Protein AF-A0A4Y2ID93-F1 (afdb_monomer_lite)

Sequence (115 aa):
MKIYRSLVRSNLDYGAPVYGSASNYTFKMLDSVHHQGLRLATEAFRTTPILSLHIISGEPSLELRRHRLSLSYFYKIKSDESDPQHYKVITLFLGLYFQSDYLSTQHLASELGKS

Radius of gyration: 19.56 Å; chains: 1; bounding box: 62×23×46 Å

Secondary structure (DSSP, 8-state):
-HHIIIIIIHHHHHHTTTGGG--HHHHHHHHHHHHHHHHHHTT--TT--HHHHHHHHT---HHHHHHHHHHHHHHHHHH-TTSTTHHHHHHHHHHHHHHHHHHHHHHHHHHHT--

Structure (mmCIF, N/CA/C/O backbone):
data_AF-A0A4Y2ID93-F1
#
_entry.id   AF-A0A4Y2ID93-F1
#
loop_
_atom_site.group_PDB
_atom_site.id
_atom_site.type_symbol
_atom_site.label_atom_id
_atom_site.label_alt_id
_atom_site.label_comp_id
_atom_site.label_asym_id
_atom_site.label_entity_id
_atom_site.label_seq_id
_atom_site.pdbx_PDB_ins_code
_atom_site.Cartn_x
_atom_site.Cartn_y
_atom_site.Cartn_z
_atom_site.occupancy
_atom_site.B_iso_or_equiv
_atom_site.auth_seq_id
_atom_site.auth_comp_id
_atom_site.auth_asym_id
_atom_site.auth_atom_id
_atom_site.pdbx_PDB_model_num
ATOM 1 N N . MET A 1 1 ? -16.029 -4.208 3.929 1.00 89.62 1 MET A N 1
ATOM 2 C CA . MET A 1 1 ? -14.784 -4.148 3.111 1.00 89.62 1 MET A CA 1
ATOM 3 C C . MET A 1 1 ? -14.930 -3.723 1.647 1.00 89.62 1 MET A C 1
ATOM 5 O O . MET A 1 1 ? -13.981 -3.134 1.142 1.00 89.62 1 MET A O 1
ATOM 9 N N . LYS A 1 2 ? -16.042 -3.985 0.936 1.00 92.06 2 LYS A N 1
ATOM 10 C CA . LYS A 1 2 ? -16.169 -3.612 -0.495 1.00 92.06 2 LYS A CA 1
ATOM 11 C C . LYS A 1 2 ? -15.906 -2.119 -0.753 1.00 92.06 2 LYS A C 1
ATOM 13 O O . LYS A 1 2 ? -15.092 -1.804 -1.608 1.00 92.06 2 LYS A O 1
ATOM 18 N N . ILE A 1 3 ? -16.492 -1.246 0.071 1.00 93.56 3 ILE A N 1
ATOM 19 C CA . ILE A 1 3 ? -16.354 0.220 -0.014 1.00 93.56 3 ILE A CA 1
ATOM 20 C C . ILE A 1 3 ? -14.892 0.670 0.148 1.00 93.56 3 ILE A C 1
ATOM 22 O O . ILE A 1 3 ? -14.382 1.444 -0.658 1.00 93.56 3 ILE A O 1
ATOM 26 N N . TYR A 1 4 ? -14.180 0.139 1.150 1.00 95.81 4 TYR A N 1
ATOM 27 C CA . TYR A 1 4 ? -12.753 0.420 1.337 1.00 95.81 4 TYR A CA 1
ATOM 28 C C . TYR A 1 4 ? -11.926 -0.010 0.117 1.00 95.81 4 TYR A C 1
ATOM 30 O O . TYR A 1 4 ? -11.095 0.759 -0.368 1.00 95.81 4 TYR A O 1
ATOM 38 N N . ARG A 1 5 ? -12.169 -1.221 -0.406 1.00 95.69 5 ARG A N 1
ATOM 39 C CA . ARG A 1 5 ? -11.421 -1.744 -1.557 1.00 95.69 5 ARG A CA 1
ATOM 40 C C . ARG A 1 5 ? -11.687 -0.933 -2.832 1.00 95.69 5 ARG A C 1
ATOM 42 O O . ARG A 1 5 ? -10.756 -0.718 -3.599 1.00 95.69 5 ARG A O 1
ATOM 49 N N . SER A 1 6 ? -12.922 -0.477 -3.047 1.00 95.38 6 SER A N 1
ATOM 50 C CA . SER A 1 6 ? -13.318 0.253 -4.257 1.00 95.38 6 SER A CA 1
ATOM 51 C C . SER A 1 6 ? -12.937 1.730 -4.253 1.00 95.38 6 SER A C 1
ATOM 53 O O . SER A 1 6 ? -12.702 2.274 -5.327 1.00 95.38 6 SER A O 1
ATOM 55 N N . LEU A 1 7 ? -12.888 2.381 -3.085 1.00 94.62 7 LEU A N 1
ATOM 56 C CA . LEU A 1 7 ? -12.631 3.823 -2.982 1.00 94.62 7 LEU A CA 1
ATOM 57 C C . LEU A 1 7 ? -11.227 4.144 -2.476 1.00 94.62 7 LEU A C 1
ATOM 59 O O . LEU A 1 7 ? -10.540 4.967 -3.061 1.00 94.62 7 LEU A O 1
ATOM 63 N N . VAL A 1 8 ? -10.786 3.522 -1.385 1.00 95.62 8 VAL A N 1
ATOM 64 C CA . VAL A 1 8 ? -9.503 3.879 -0.759 1.00 95.62 8 VAL A CA 1
ATOM 65 C C . VAL A 1 8 ? -8.378 3.058 -1.373 1.00 95.62 8 VAL A C 1
ATOM 67 O O . VAL A 1 8 ? -7.405 3.601 -1.888 1.00 95.62 8 VAL A O 1
ATOM 70 N N . ARG A 1 9 ? -8.525 1.730 -1.364 1.00 94.81 9 ARG A N 1
ATOM 71 C CA . ARG A 1 9 ? -7.473 0.812 -1.816 1.00 94.81 9 ARG A CA 1
ATOM 72 C C . ARG A 1 9 ? -7.176 0.949 -3.305 1.00 94.81 9 ARG A C 1
ATOM 74 O O . ARG A 1 9 ? -6.015 0.905 -3.674 1.00 94.81 9 ARG A O 1
ATOM 81 N N . SER A 1 10 ? -8.197 1.127 -4.140 1.00 95.38 10 SER A N 1
ATOM 82 C CA . SER A 1 10 ? -8.041 1.323 -5.587 1.00 95.38 10 SER A CA 1
ATOM 83 C C . SER A 1 10 ? -7.165 2.536 -5.919 1.00 95.38 10 SER A C 1
ATOM 85 O O . SER A 1 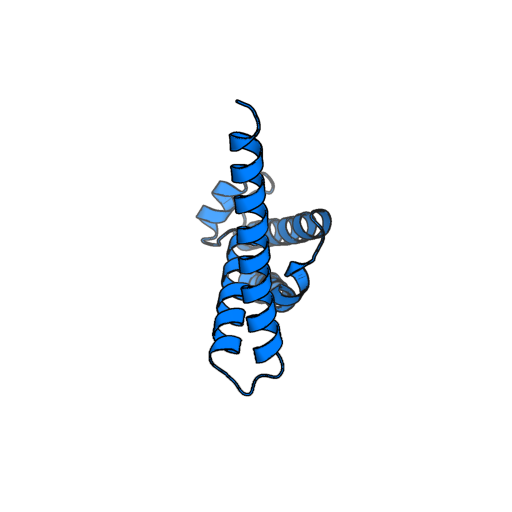10 ? -6.251 2.421 -6.730 1.00 95.38 10 SER A O 1
ATOM 87 N N . ASN A 1 11 ? -7.384 3.667 -5.244 1.00 94.62 11 ASN A N 1
ATOM 88 C CA . ASN A 1 11 ? -6.581 4.878 -5.411 1.00 94.62 11 ASN A CA 1
ATOM 89 C C . ASN A 1 11 ? -5.139 4.685 -4.921 1.00 94.62 11 ASN A C 1
ATOM 91 O O . ASN A 1 11 ? -4.194 5.078 -5.604 1.00 94.62 11 ASN A O 1
ATOM 95 N N . LEU A 1 12 ? -4.958 4.036 -3.764 1.00 94.38 12 LEU A N 1
ATOM 96 C CA . LEU A 1 12 ? -3.625 3.736 -3.228 1.00 94.38 12 LEU A CA 1
ATOM 97 C C . LEU A 1 12 ? -2.842 2.768 -4.127 1.00 94.38 12 LEU A C 1
ATOM 99 O O . LEU A 1 12 ? -1.644 2.956 -4.334 1.00 94.38 12 LEU A O 1
ATOM 103 N N . ASP A 1 13 ? -3.515 1.752 -4.669 1.00 93.62 13 ASP A N 1
ATOM 104 C CA . ASP A 1 13 ? -2.922 0.766 -5.572 1.00 93.62 13 ASP A CA 1
ATOM 105 C C . ASP A 1 13 ? -2.542 1.406 -6.919 1.00 93.62 13 ASP A C 1
ATOM 107 O O . ASP A 1 13 ? -1.481 1.099 -7.458 1.00 93.62 13 ASP A O 1
ATOM 111 N N . TYR A 1 14 ? -3.363 2.326 -7.442 1.00 92.56 14 TYR A N 1
ATOM 112 C CA . TYR A 1 14 ? -3.071 3.063 -8.677 1.00 92.56 14 TYR A CA 1
ATOM 113 C C . TYR A 1 14 ? -1.793 3.905 -8.558 1.00 92.56 14 TYR A C 1
ATOM 115 O O . TYR A 1 14 ? -0.954 3.896 -9.456 1.00 92.56 14 TYR A O 1
ATOM 123 N N . GLY A 1 15 ? -1.613 4.596 -7.428 1.00 89.38 15 GLY A N 1
ATOM 124 C CA . GLY A 1 15 ? -0.420 5.407 -7.171 1.00 89.38 15 GLY A CA 1
ATOM 125 C C . GLY A 1 15 ? 0.831 4.608 -6.783 1.00 89.38 15 GLY A C 1
ATOM 126 O O . GLY A 1 15 ? 1.922 5.178 -6.740 1.00 89.38 15 GLY A O 1
ATOM 127 N N . ALA A 1 16 ? 0.713 3.300 -6.518 1.00 88.38 16 ALA A N 1
ATOM 128 C CA . ALA A 1 16 ? 1.803 2.476 -5.989 1.00 88.38 16 ALA A CA 1
ATOM 129 C C . ALA A 1 16 ? 3.125 2.544 -6.787 1.00 88.38 16 ALA A C 1
ATOM 131 O O . ALA A 1 16 ? 4.168 2.648 -6.137 1.00 88.38 16 ALA A O 1
ATOM 132 N N . PRO A 1 17 ? 3.136 2.555 -8.140 1.00 82.56 17 PRO A N 1
ATOM 133 C CA . PRO A 1 17 ? 4.376 2.670 -8.915 1.00 82.56 17 PRO A CA 1
ATOM 134 C C . PRO A 1 17 ? 5.123 3.993 -8.693 1.00 82.56 17 PRO A C 1
ATOM 136 O O . PRO A 1 17 ? 6.347 4.031 -8.770 1.00 82.56 17 PRO A O 1
ATOM 139 N N . VAL A 1 18 ? 4.399 5.076 -8.397 1.00 85.62 18 VAL A N 1
ATOM 140 C CA . VAL A 1 18 ? 4.969 6.420 -8.200 1.00 85.62 18 VAL A CA 1
ATOM 141 C C . VAL A 1 18 ? 5.502 6.587 -6.779 1.00 85.62 18 VAL A C 1
ATOM 143 O O . VAL A 1 18 ? 6.497 7.271 -6.556 1.00 85.62 18 VAL A O 1
ATOM 146 N N . TYR A 1 19 ? 4.877 5.930 -5.801 1.00 84.62 19 TYR A N 1
ATOM 147 C CA . TYR A 1 19 ? 5.266 6.062 -4.398 1.00 84.62 19 TYR A CA 1
ATOM 148 C C . TYR A 1 19 ? 6.606 5.406 -4.054 1.00 84.62 19 TYR A C 1
ATOM 150 O O . TYR A 1 19 ? 7.100 5.634 -2.956 1.00 84.62 19 TYR A O 1
ATOM 158 N N . GLY A 1 20 ? 7.215 4.627 -4.954 1.00 78.19 20 GLY A N 1
ATOM 159 C CA . GLY A 1 20 ? 8.481 3.929 -4.694 1.00 78.19 20 GLY A CA 1
ATOM 160 C C . GLY A 1 20 ? 9.641 4.841 -4.271 1.00 78.19 20 GLY A C 1
ATOM 161 O O . GLY A 1 20 ? 10.509 4.403 -3.525 1.00 78.19 20 GLY A O 1
ATOM 162 N N . SER A 1 21 ? 9.631 6.109 -4.691 1.00 81.38 21 SER A N 1
ATOM 163 C CA . SER A 1 21 ? 10.634 7.126 -4.338 1.00 81.38 21 SER A CA 1
ATOM 164 C C . SER A 1 21 ? 10.114 8.196 -3.367 1.00 81.38 21 SER A C 1
ATOM 166 O O . SER A 1 21 ? 10.783 9.204 -3.135 1.00 81.38 21 SER A O 1
ATOM 168 N N . ALA A 1 22 ? 8.912 8.017 -2.814 1.00 88.31 22 ALA A N 1
ATOM 169 C CA . ALA A 1 22 ? 8.306 8.992 -1.918 1.00 88.31 22 ALA A CA 1
ATOM 170 C C . ALA A 1 22 ? 9.039 9.072 -0.568 1.00 88.31 22 ALA A C 1
ATOM 172 O O . ALA A 1 22 ? 9.678 8.126 -0.110 1.00 88.31 22 ALA A O 1
ATOM 173 N N . SER A 1 23 ? 8.914 10.219 0.101 1.00 91.94 23 SER A N 1
ATOM 174 C CA . SER A 1 23 ? 9.506 10.421 1.424 1.00 91.94 23 SER A CA 1
ATOM 175 C C . SER A 1 23 ? 8.795 9.608 2.515 1.00 91.94 23 SER A C 1
ATOM 177 O O . SER A 1 23 ? 7.595 9.332 2.436 1.00 91.94 23 SER A O 1
ATOM 179 N N . ASN A 1 24 ? 9.505 9.336 3.613 1.00 90.19 24 ASN A N 1
ATOM 180 C CA . ASN A 1 24 ? 8.934 8.711 4.814 1.00 90.19 24 ASN A CA 1
ATOM 181 C C . ASN A 1 24 ? 7.722 9.470 5.378 1.00 90.19 24 ASN A C 1
ATOM 183 O O . ASN A 1 24 ? 6.809 8.861 5.934 1.00 90.19 24 ASN A O 1
ATOM 187 N N . TYR A 1 25 ? 7.691 10.799 5.237 1.00 93.88 25 TYR A N 1
ATOM 188 C CA . TYR A 1 25 ? 6.546 11.611 5.649 1.00 93.88 25 TYR A CA 1
ATOM 189 C C . TYR A 1 25 ? 5.307 11.304 4.797 1.00 93.88 25 TYR A C 1
ATOM 191 O O . TYR A 1 25 ? 4.22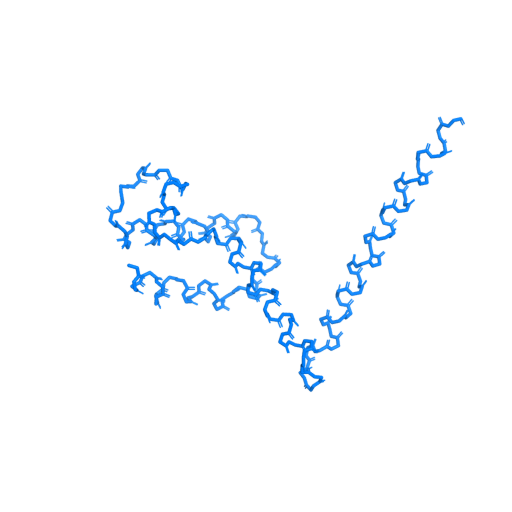6 11.061 5.336 1.00 93.88 25 TYR A O 1
ATOM 199 N N . THR A 1 26 ? 5.482 11.222 3.476 1.00 92.38 26 THR A N 1
ATOM 200 C CA . THR A 1 26 ? 4.414 10.852 2.542 1.00 92.38 26 THR A CA 1
ATOM 201 C C . THR A 1 26 ? 3.868 9.456 2.845 1.00 92.38 26 THR A C 1
ATOM 203 O O . THR A 1 26 ? 2.654 9.269 2.852 1.00 92.38 26 THR A O 1
ATOM 206 N N . PHE A 1 27 ? 4.729 8.484 3.172 1.00 91.06 27 PHE A N 1
ATOM 207 C CA . PHE A 1 27 ? 4.268 7.148 3.565 1.00 91.06 27 PHE A CA 1
ATOM 208 C C . PHE A 1 27 ? 3.397 7.174 4.823 1.00 91.06 27 PHE A C 1
ATOM 210 O O . PHE A 1 27 ? 2.318 6.587 4.812 1.00 91.06 27 PHE A O 1
ATOM 217 N N . LYS A 1 28 ? 3.781 7.936 5.856 1.00 94.06 28 LYS A N 1
ATOM 218 C CA . LYS A 1 28 ? 2.963 8.095 7.073 1.00 94.06 28 LYS A CA 1
ATOM 219 C C . LYS A 1 28 ? 1.586 8.697 6.785 1.00 94.06 28 LYS A C 1
ATOM 221 O O . LYS A 1 28 ? 0.605 8.300 7.411 1.00 94.06 28 LYS A O 1
ATOM 226 N N . MET A 1 29 ? 1.499 9.638 5.842 1.00 95.38 29 MET A N 1
ATOM 227 C CA . MET A 1 29 ? 0.214 10.193 5.403 1.00 95.38 29 MET A CA 1
ATOM 228 C C . MET A 1 29 ? -0.646 9.161 4.664 1.00 95.38 29 MET A C 1
ATOM 230 O O . MET A 1 29 ? -1.849 9.091 4.887 1.00 95.38 29 MET A O 1
ATOM 234 N N . LEU A 1 30 ? -0.052 8.343 3.794 1.00 94.81 30 LEU A N 1
ATOM 235 C CA . LEU A 1 30 ? -0.792 7.282 3.102 1.00 94.81 30 LEU A CA 1
ATOM 236 C C . LEU A 1 30 ? -1.282 6.211 4.086 1.00 94.81 30 LEU A C 1
ATOM 238 O O . LEU A 1 30 ? -2.420 5.750 3.987 1.00 94.81 30 LEU A O 1
ATOM 242 N N . ASP A 1 31 ? -0.454 5.860 5.070 1.00 94.75 31 ASP A N 1
ATOM 243 C CA . ASP A 1 31 ? -0.808 4.901 6.113 1.00 94.75 31 ASP A CA 1
ATOM 244 C C . ASP A 1 31 ? -1.937 5.436 7.008 1.00 94.75 31 ASP A C 1
ATOM 246 O O . ASP A 1 31 ? -2.827 4.678 7.393 1.00 94.75 31 ASP A O 1
ATOM 250 N N . SER A 1 32 ? -1.973 6.741 7.305 1.00 95.56 32 SER A N 1
ATOM 251 C CA . SER A 1 32 ? -3.074 7.328 8.081 1.00 95.56 32 SER A CA 1
ATOM 252 C C . SER A 1 32 ? -4.413 7.239 7.338 1.00 95.56 32 SER A C 1
ATOM 254 O O . SER A 1 32 ? -5.402 6.800 7.930 1.00 95.56 32 SER A O 1
ATOM 256 N N . VAL A 1 33 ? -4.433 7.543 6.033 1.00 96.00 33 VAL A N 1
ATOM 257 C CA . VAL A 1 33 ? -5.616 7.388 5.165 1.00 96.00 33 VAL A CA 1
ATOM 258 C C . VAL A 1 33 ? -6.049 5.923 5.095 1.00 96.00 33 VAL A C 1
ATOM 260 O O . VAL A 1 33 ? -7.236 5.617 5.227 1.00 96.00 33 VAL A O 1
ATOM 263 N N . HIS A 1 34 ? -5.094 5.005 4.941 1.00 96.00 34 HIS A N 1
ATOM 264 C CA . HIS A 1 34 ? -5.350 3.569 4.921 1.00 96.00 34 HIS A CA 1
ATOM 265 C C . HIS A 1 34 ? -6.011 3.089 6.222 1.00 96.00 34 HIS A C 1
ATOM 267 O O . HIS A 1 34 ? -7.103 2.518 6.181 1.00 96.00 34 HIS A O 1
ATOM 273 N N . HIS A 1 35 ? -5.409 3.374 7.381 1.00 96.31 35 HIS A N 1
ATOM 274 C CA . HIS A 1 35 ? -5.950 2.962 8.678 1.00 96.31 35 HIS A CA 1
ATOM 275 C C . HIS A 1 35 ? -7.308 3.609 8.973 1.00 96.31 35 HIS A C 1
ATOM 277 O O . HIS A 1 35 ? -8.196 2.951 9.513 1.00 96.31 35 HIS A O 1
ATOM 283 N N . GLN A 1 36 ? -7.504 4.877 8.608 1.00 95.94 36 GLN A N 1
ATOM 284 C CA . GLN A 1 36 ? -8.792 5.547 8.779 1.00 95.94 36 GLN A CA 1
ATOM 285 C C . GLN A 1 36 ? -9.874 4.905 7.905 1.00 95.94 36 GLN A C 1
ATOM 287 O O . GLN A 1 36 ? -10.967 4.620 8.395 1.00 95.94 36 GLN A O 1
ATOM 292 N N . GLY A 1 37 ? -9.561 4.618 6.640 1.00 95.44 37 GLY A N 1
ATOM 293 C CA . GLY A 1 37 ? -10.468 3.931 5.724 1.00 95.44 37 GLY A CA 1
ATOM 294 C C . GLY A 1 37 ? -10.855 2.537 6.218 1.00 95.44 37 GLY A C 1
ATOM 295 O O . GLY A 1 37 ? -12.026 2.165 6.133 1.00 95.44 37 GLY A O 1
ATOM 296 N N . LEU A 1 38 ? -9.903 1.787 6.785 1.00 96.00 38 LEU A N 1
ATOM 297 C CA . LEU A 1 38 ? -10.182 0.493 7.408 1.00 96.00 38 LEU A CA 1
ATOM 298 C C . LEU A 1 38 ? -11.137 0.641 8.593 1.00 96.00 38 LEU A C 1
ATOM 300 O O . LEU A 1 38 ? -12.153 -0.043 8.615 1.00 96.00 38 LEU A O 1
ATOM 304 N N . ARG A 1 39 ? -10.876 1.571 9.522 1.00 95.75 39 ARG A N 1
ATOM 305 C CA . ARG A 1 39 ? -11.749 1.796 10.690 1.00 95.75 39 ARG A CA 1
ATOM 306 C C . ARG A 1 39 ? -13.175 2.143 10.294 1.00 95.75 39 ARG A C 1
ATOM 308 O O . ARG A 1 39 ? -14.103 1.611 10.887 1.00 95.75 39 ARG A O 1
ATOM 315 N N . LEU A 1 40 ? -13.342 3.003 9.289 1.00 95.38 40 LEU A N 1
ATOM 316 C CA . LEU A 1 40 ? -14.663 3.363 8.774 1.00 95.38 40 LEU A CA 1
ATOM 317 C C . LEU A 1 40 ? -15.365 2.158 8.138 1.00 95.38 40 LEU A C 1
ATOM 319 O O . LEU A 1 40 ? -16.552 1.959 8.350 1.00 95.38 40 LEU A O 1
ATOM 323 N N . ALA A 1 41 ? -14.637 1.334 7.383 1.00 94.69 41 ALA A N 1
ATOM 324 C CA . ALA A 1 41 ? -15.218 0.200 6.670 1.00 94.69 41 ALA A CA 1
ATOM 325 C C . ALA A 1 41 ? -15.444 -1.057 7.525 1.00 94.69 41 ALA A C 1
ATOM 327 O O . ALA A 1 41 ? -16.185 -1.940 7.084 1.00 94.69 41 ALA A O 1
ATOM 328 N N . THR A 1 42 ? -14.772 -1.172 8.673 1.00 94.38 42 THR A N 1
ATOM 329 C CA . THR A 1 42 ? -14.970 -2.238 9.669 1.00 94.38 42 THR A CA 1
ATOM 330 C C . THR A 1 42 ? -15.745 -1.766 10.895 1.00 94.38 42 THR A C 1
ATOM 332 O O . THR A 1 42 ? -15.901 -2.548 11.824 1.00 94.38 42 THR A O 1
ATOM 335 N N . GLU A 1 43 ? -16.147 -0.493 10.936 1.00 94.25 43 GLU A N 1
ATOM 336 C CA . GLU A 1 43 ? -16.812 0.141 12.085 1.00 94.25 43 GLU A CA 1
ATOM 337 C C . GLU A 1 43 ? -16.022 -0.012 13.399 1.00 94.25 43 GLU A C 1
ATOM 339 O O . GLU A 1 43 ? -16.572 -0.064 14.497 1.00 94.25 43 GLU A O 1
ATOM 344 N N . ALA A 1 44 ? -14.692 -0.080 13.296 1.00 93.94 44 ALA A N 1
ATOM 345 C CA . ALA A 1 44 ? -13.828 -0.228 14.456 1.00 93.94 44 ALA A CA 1
ATOM 346 C C . ALA A 1 44 ? -13.679 1.108 15.193 1.00 93.94 44 ALA A C 1
ATOM 348 O O . ALA A 1 44 ? -13.645 2.182 14.582 1.00 93.94 44 ALA A O 1
ATOM 349 N N . PHE A 1 45 ? -13.503 1.043 16.515 1.00 94.69 45 PHE A N 1
ATOM 350 C CA . PHE A 1 45 ? -13.228 2.228 17.318 1.00 94.69 45 PHE A CA 1
ATOM 351 C C . PHE A 1 45 ? -12.011 2.994 16.788 1.00 94.69 45 PHE A C 1
ATOM 353 O O . PHE A 1 45 ? -11.037 2.431 16.276 1.00 94.69 45 PHE A O 1
ATOM 360 N N . ARG A 1 46 ? -12.026 4.318 16.970 1.00 91.50 46 ARG A N 1
ATOM 361 C CA . ARG A 1 46 ? -10.908 5.190 16.572 1.00 91.50 46 ARG A CA 1
ATOM 362 C C . ARG A 1 46 ? -9.592 4.801 17.259 1.00 91.50 46 ARG A C 1
ATOM 364 O O . ARG A 1 46 ? -8.529 5.005 16.685 1.00 91.50 46 ARG A O 1
ATOM 371 N N . THR A 1 47 ? -9.678 4.197 18.442 1.00 95.25 47 THR A N 1
ATOM 372 C CA . THR A 1 47 ? -8.553 3.766 19.282 1.00 95.25 47 THR A CA 1
ATOM 373 C C . THR A 1 47 ? -8.138 2.308 19.080 1.00 95.25 47 THR A C 1
ATOM 375 O O . THR A 1 47 ? -7.160 1.883 19.686 1.00 95.25 47 THR A O 1
ATOM 378 N N . THR A 1 48 ? -8.826 1.525 18.233 1.00 95.75 48 THR A N 1
ATOM 379 C CA . THR A 1 48 ? -8.449 0.120 17.979 1.00 95.75 48 THR A CA 1
ATOM 380 C C . THR A 1 48 ? -6.978 0.036 17.538 1.00 95.75 48 THR A C 1
ATOM 382 O O . THR A 1 48 ? -6.586 0.785 16.642 1.00 95.75 48 THR A O 1
ATOM 385 N N . PRO A 1 49 ? -6.138 -0.836 18.111 1.00 95.88 49 PRO A N 1
ATOM 386 C CA . PRO A 1 49 ? -4.742 -0.965 17.691 1.00 95.88 49 PRO A CA 1
ATOM 387 C C . PRO A 1 49 ? -4.607 -1.366 16.212 1.00 95.88 49 PRO A C 1
ATOM 389 O O . PRO A 1 49 ? -5.422 -2.133 15.702 1.00 95.88 49 PRO A O 1
ATOM 392 N N . ILE A 1 50 ? -3.559 -0.892 15.527 1.00 94.56 50 ILE A N 1
ATOM 393 C CA . ILE A 1 50 ? -3.330 -1.153 14.087 1.00 94.56 50 ILE A CA 1
ATOM 394 C C . ILE A 1 50 ? -3.235 -2.657 13.792 1.00 94.56 50 ILE A C 1
ATOM 396 O O . ILE A 1 50 ? -3.843 -3.143 12.843 1.00 94.56 50 ILE A O 1
ATOM 400 N N . LEU A 1 51 ? -2.535 -3.415 14.641 1.00 94.69 51 LEU A N 1
ATOM 401 C CA . LEU A 1 51 ? -2.404 -4.863 14.471 1.00 94.69 51 LEU A CA 1
ATOM 402 C C . LEU A 1 51 ? -3.771 -5.567 14.500 1.00 94.69 51 LEU A C 1
ATOM 404 O O . LEU A 1 51 ? -4.079 -6.373 13.627 1.00 94.69 51 LEU A O 1
ATOM 408 N N . SER A 1 52 ? -4.615 -5.210 15.472 1.00 95.94 52 SER A N 1
ATOM 409 C CA . SER A 1 52 ? -5.976 -5.742 15.578 1.00 95.94 52 SER A CA 1
ATOM 410 C C . SER A 1 52 ? -6.829 -5.334 14.373 1.00 95.94 52 SER A C 1
ATOM 412 O O . SER A 1 52 ? -7.562 -6.157 13.831 1.00 95.94 52 SER A O 1
ATOM 414 N N . LEU A 1 53 ? -6.673 -4.098 13.890 1.00 95.75 53 LEU A N 1
ATOM 415 C CA . LEU A 1 53 ? -7.376 -3.594 12.712 1.00 95.75 53 LEU A CA 1
ATOM 416 C C . LEU A 1 53 ? -7.049 -4.400 11.443 1.00 95.75 53 LEU A C 1
ATOM 418 O O . LEU A 1 53 ? -7.957 -4.712 10.671 1.00 95.75 53 LEU A O 1
ATOM 422 N N . HIS A 1 54 ? -5.786 -4.780 11.230 1.00 95.12 54 HIS A N 1
ATOM 423 C CA . HIS A 1 54 ? -5.394 -5.636 10.103 1.00 95.12 54 HIS A CA 1
ATOM 424 C C . HIS A 1 54 ? -6.012 -7.034 10.189 1.00 95.12 54 HIS A C 1
ATOM 426 O O . HIS A 1 54 ? -6.523 -7.537 9.189 1.00 95.12 54 HIS A O 1
ATOM 432 N N . ILE A 1 55 ? -6.037 -7.627 11.386 1.00 94.75 55 ILE A N 1
ATOM 433 C CA . ILE A 1 55 ? -6.648 -8.944 11.614 1.00 94.75 55 ILE A CA 1
ATOM 434 C C . ILE A 1 55 ? -8.157 -8.893 11.333 1.00 94.75 55 ILE A C 1
ATOM 436 O O . ILE A 1 55 ? -8.666 -9.721 10.584 1.00 94.75 55 ILE A O 1
ATOM 440 N N . ILE A 1 56 ? -8.863 -7.891 11.870 1.00 94.25 56 ILE A N 1
ATOM 441 C CA . ILE A 1 56 ? -10.318 -7.726 11.698 1.00 94.25 56 ILE A CA 1
ATOM 442 C C . ILE A 1 56 ? -10.679 -7.448 10.233 1.00 94.25 56 ILE A C 1
ATOM 444 O O . ILE A 1 56 ? -11.638 -8.005 9.703 1.00 94.25 56 ILE A O 1
ATOM 448 N N . SER A 1 57 ? -9.925 -6.572 9.566 1.00 93.62 57 SER A N 1
ATOM 449 C CA . SER A 1 57 ? -10.198 -6.191 8.175 1.00 93.62 57 SER A CA 1
ATOM 450 C C . SER A 1 57 ? -9.777 -7.249 7.149 1.00 93.62 57 SER A C 1
ATOM 452 O O . SER A 1 57 ? -10.258 -7.220 6.010 1.00 93.62 57 SER A O 1
ATOM 454 N N . GLY A 1 58 ? -8.876 -8.164 7.523 1.00 93.88 58 GLY A N 1
ATOM 455 C CA . GLY A 1 58 ? -8.258 -9.125 6.611 1.00 93.88 58 GLY A CA 1
ATOM 456 C C . GLY A 1 58 ? -7.415 -8.455 5.518 1.00 93.88 58 GLY A C 1
ATOM 457 O O . GLY A 1 58 ? -7.297 -8.987 4.411 1.00 93.88 58 GLY A O 1
ATOM 458 N N . GLU A 1 59 ? -6.890 -7.256 5.781 1.00 93.75 59 GLU A N 1
ATOM 459 C CA . GLU A 1 59 ? -6.038 -6.507 4.854 1.00 93.75 59 GLU A CA 1
ATOM 460 C C . GLU A 1 59 ? -4.599 -6.441 5.376 1.00 93.75 59 GLU A C 1
ATOM 462 O O . GLU A 1 59 ? -4.393 -6.136 6.553 1.00 93.75 59 GLU A O 1
ATOM 467 N N . PRO A 1 60 ? -3.591 -6.682 4.517 1.00 93.12 60 PRO A N 1
ATOM 468 C CA . PRO A 1 60 ? -2.191 -6.514 4.890 1.00 93.12 60 PRO A CA 1
ATOM 469 C C . PRO A 1 60 ? -1.840 -5.033 5.081 1.00 93.12 60 PRO A C 1
ATOM 471 O O . PRO A 1 60 ? -2.592 -4.149 4.661 1.00 93.12 60 PRO A O 1
ATOM 474 N N . SER A 1 61 ? -0.660 -4.766 5.645 1.00 93.06 61 SER A N 1
ATOM 475 C CA . SER A 1 61 ? -0.105 -3.412 5.686 1.00 93.06 61 SER A CA 1
ATOM 476 C C . SER A 1 61 ? 0.058 -2.829 4.278 1.00 93.06 61 SER A C 1
ATOM 478 O O . SER A 1 61 ? 0.281 -3.547 3.292 1.00 93.06 61 SER A O 1
ATOM 480 N N . LEU A 1 62 ? -0.043 -1.502 4.180 1.00 91.94 62 LEU A N 1
ATOM 481 C CA . LEU A 1 62 ? 0.069 -0.803 2.904 1.00 91.94 62 LEU A CA 1
ATOM 482 C C . LEU A 1 62 ? 1.461 -0.980 2.280 1.00 91.94 62 LEU A C 1
ATOM 484 O O . LEU A 1 62 ? 1.579 -1.132 1.067 1.00 91.94 62 LEU A O 1
ATOM 488 N N . GLU A 1 63 ? 2.502 -1.036 3.108 1.00 90.25 63 GLU A N 1
ATOM 489 C CA . GLU A 1 63 ? 3.874 -1.342 2.700 1.00 90.25 63 GLU A CA 1
ATOM 490 C C . GLU A 1 63 ? 3.980 -2.697 1.993 1.00 90.25 63 GLU A C 1
ATOM 492 O O . GLU A 1 63 ? 4.414 -2.762 0.841 1.00 90.25 63 GLU A O 1
ATOM 497 N N . LEU A 1 64 ? 3.503 -3.771 2.631 1.00 90.81 64 LEU A N 1
ATOM 498 C CA . LEU A 1 64 ? 3.550 -5.111 2.048 1.00 90.81 64 LEU A CA 1
ATOM 499 C C . LEU A 1 64 ? 2.774 -5.167 0.729 1.00 90.81 64 LEU A C 1
ATOM 501 O O . LEU A 1 64 ? 3.183 -5.823 -0.233 1.00 90.81 64 LEU A O 1
ATOM 505 N N . ARG A 1 65 ? 1.654 -4.441 0.658 1.00 92.38 65 ARG A N 1
ATOM 506 C CA . ARG A 1 65 ? 0.880 -4.333 -0.574 1.00 92.38 65 ARG A CA 1
ATOM 507 C C . ARG A 1 65 ? 1.645 -3.606 -1.680 1.00 92.38 65 ARG A C 1
ATOM 509 O O . ARG A 1 65 ? 1.632 -4.105 -2.805 1.00 92.38 65 ARG A O 1
ATOM 516 N N . ARG A 1 66 ? 2.339 -2.503 -1.381 1.00 90.00 66 ARG A N 1
ATOM 517 C CA . ARG A 1 66 ? 3.206 -1.810 -2.350 1.00 90.00 66 ARG A CA 1
ATOM 518 C C . ARG A 1 66 ? 4.298 -2.739 -2.865 1.00 90.00 66 ARG A C 1
ATOM 520 O O . ARG A 1 66 ? 4.414 -2.883 -4.074 1.00 90.00 66 ARG A O 1
ATOM 527 N N . HIS A 1 67 ? 5.006 -3.454 -1.988 1.00 88.38 67 HIS A N 1
ATOM 528 C CA . HIS A 1 67 ? 6.020 -4.427 -2.416 1.00 88.38 67 HIS A CA 1
ATOM 529 C C . HIS A 1 67 ? 5.447 -5.492 -3.350 1.00 88.38 67 HIS A C 1
ATOM 531 O O . HIS A 1 67 ? 6.026 -5.774 -4.398 1.00 88.38 67 HIS A O 1
ATOM 537 N N . ARG A 1 68 ? 4.274 -6.043 -3.018 1.00 91.62 68 ARG A N 1
ATOM 538 C CA . ARG A 1 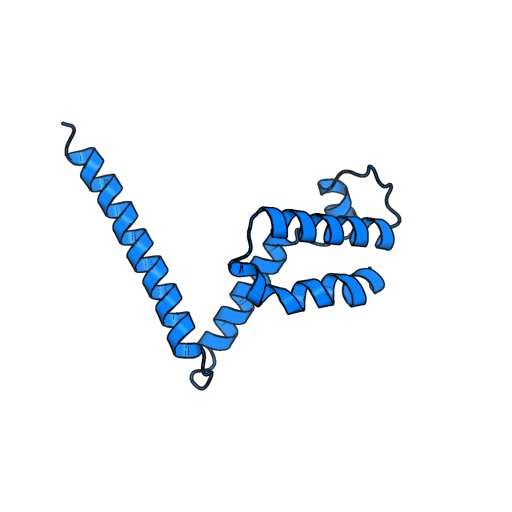68 ? 3.596 -7.021 -3.876 1.00 91.62 68 ARG A CA 1
ATOM 539 C C . ARG A 1 68 ? 3.239 -6.440 -5.248 1.00 91.62 68 ARG A C 1
ATOM 541 O O . ARG A 1 68 ? 3.401 -7.136 -6.252 1.00 91.62 68 ARG A O 1
ATOM 548 N N . LEU A 1 69 ? 2.744 -5.203 -5.303 1.00 90.81 69 LEU A N 1
ATOM 549 C CA . LEU A 1 69 ? 2.406 -4.527 -6.559 1.00 90.81 69 LEU A CA 1
ATOM 550 C C . LEU A 1 69 ? 3.657 -4.233 -7.388 1.00 90.81 69 LEU A C 1
ATOM 552 O O . LEU A 1 69 ? 3.677 -4.575 -8.567 1.00 90.81 69 LEU A O 1
ATOM 556 N N . SER A 1 70 ? 4.710 -3.697 -6.771 1.00 87.44 70 SER A N 1
ATOM 557 C CA . SER A 1 70 ? 5.993 -3.436 -7.429 1.00 87.44 70 SER A CA 1
ATOM 558 C C . SER A 1 70 ? 6.599 -4.712 -8.006 1.00 87.44 70 SER A C 1
ATOM 560 O O . SER A 1 70 ? 7.047 -4.716 -9.148 1.00 87.44 70 SER A O 1
ATOM 562 N N . LEU A 1 71 ? 6.549 -5.819 -7.259 1.00 87.19 71 LEU A N 1
ATOM 563 C CA . LEU A 1 71 ? 7.045 -7.112 -7.725 1.00 87.19 71 LEU A CA 1
ATOM 564 C C . LEU A 1 71 ? 6.213 -7.661 -8.892 1.00 87.19 71 LEU A C 1
ATOM 566 O O . LEU A 1 71 ? 6.761 -8.150 -9.875 1.00 87.19 71 LEU A O 1
ATOM 570 N N . SER A 1 72 ? 4.885 -7.553 -8.809 1.00 89.75 72 SER A N 1
ATOM 571 C CA . SER A 1 72 ? 3.994 -7.988 -9.894 1.00 89.75 72 SER A CA 1
ATOM 572 C C . SER A 1 72 ? 4.225 -7.166 -11.166 1.00 89.75 72 SER A C 1
ATOM 574 O O . SER A 1 72 ? 4.257 -7.715 -12.264 1.00 89.75 72 SER A O 1
ATOM 576 N N . TYR A 1 73 ? 4.428 -5.854 -11.015 1.00 87.00 73 TYR A N 1
ATOM 577 C CA . TYR A 1 73 ? 4.745 -4.941 -12.110 1.00 87.00 73 TYR A CA 1
ATOM 578 C C . TYR A 1 73 ? 6.107 -5.256 -12.740 1.00 87.00 73 TYR A C 1
ATOM 580 O O . TYR A 1 73 ? 6.208 -5.353 -13.960 1.00 87.00 73 TYR A O 1
ATOM 588 N N . PHE A 1 74 ? 7.123 -5.513 -11.912 1.00 86.06 74 PHE A N 1
ATOM 589 C CA . PHE A 1 74 ? 8.441 -5.960 -12.357 1.00 86.06 74 PHE A CA 1
ATOM 590 C C . PHE A 1 74 ? 8.350 -7.219 -13.223 1.00 86.06 74 PHE A C 1
ATOM 592 O O . PHE A 1 74 ? 8.870 -7.237 -14.336 1.00 86.06 74 PHE A O 1
ATOM 599 N N . TYR A 1 75 ? 7.659 -8.259 -12.744 1.00 87.62 75 TYR A N 1
ATOM 600 C CA . TYR A 1 75 ? 7.526 -9.505 -13.499 1.00 87.62 75 TYR A CA 1
ATOM 601 C C . TYR A 1 75 ? 6.741 -9.323 -14.794 1.00 87.62 75 TYR A C 1
ATOM 603 O O . TYR A 1 75 ? 7.111 -9.923 -15.798 1.00 87.62 75 TYR A O 1
ATOM 611 N N . LYS A 1 76 ? 5.712 -8.466 -14.793 1.00 89.38 76 LYS A N 1
ATOM 612 C CA . LYS A 1 76 ? 4.951 -8.133 -16.000 1.00 89.38 76 LYS A CA 1
ATOM 613 C C . LYS A 1 76 ? 5.848 -7.509 -17.073 1.00 89.38 76 LYS A C 1
ATOM 615 O O . LYS A 1 76 ? 5.840 -7.976 -18.206 1.00 89.38 76 LYS A O 1
ATOM 620 N N . ILE A 1 77 ? 6.650 -6.509 -16.706 1.00 88.00 77 ILE A N 1
ATOM 621 C CA . ILE A 1 77 ? 7.596 -5.873 -17.634 1.00 88.00 77 ILE A CA 1
ATOM 622 C C . ILE A 1 77 ? 8.657 -6.872 -18.088 1.00 88.00 77 ILE A C 1
ATOM 624 O O . ILE A 1 77 ? 8.974 -6.950 -19.266 1.00 88.00 77 ILE A O 1
ATOM 628 N N . LYS A 1 78 ? 9.194 -7.679 -17.169 1.00 85.94 78 LYS A N 1
ATOM 629 C CA . LYS A 1 78 ? 10.197 -8.692 -17.506 1.00 85.94 78 LYS A CA 1
ATOM 630 C C . LYS A 1 78 ? 9.662 -9.751 -18.477 1.00 85.94 78 LYS A C 1
ATOM 632 O O . LYS A 1 78 ? 10.438 -10.275 -19.264 1.00 85.94 78 LYS A O 1
ATOM 637 N N . SER A 1 79 ? 8.372 -10.083 -18.412 1.00 88.00 79 SER A N 1
ATOM 638 C CA . SER A 1 79 ? 7.756 -11.050 -19.329 1.00 88.00 79 SER A CA 1
ATOM 639 C C . SER A 1 79 ? 7.455 -10.493 -20.723 1.00 88.00 79 SER A C 1
ATOM 641 O O . SER A 1 79 ? 7.261 -11.284 -21.639 1.00 88.00 79 SER A O 1
ATOM 643 N N . ASP A 1 80 ? 7.407 -9.168 -20.882 1.00 89.75 80 ASP A N 1
ATOM 644 C CA . ASP A 1 80 ? 7.095 -8.502 -22.147 1.00 89.75 80 ASP A CA 1
ATOM 645 C C . ASP A 1 80 ? 8.301 -7.690 -22.631 1.00 89.75 80 ASP A C 1
ATOM 647 O O . ASP A 1 80 ? 8.583 -6.595 -22.144 1.00 89.75 80 ASP A O 1
ATOM 651 N N . GLU A 1 81 ? 9.030 -8.244 -23.597 1.00 82.25 81 GLU A N 1
ATOM 652 C CA . GLU A 1 81 ? 10.218 -7.614 -24.185 1.00 82.25 81 GLU A CA 1
ATOM 653 C C . GLU A 1 81 ? 9.878 -6.388 -25.050 1.00 82.25 81 GLU A C 1
ATOM 655 O O . GLU A 1 81 ? 10.738 -5.545 -25.302 1.00 82.25 81 GLU A O 1
ATOM 660 N N . SER A 1 82 ? 8.612 -6.238 -25.457 1.00 86.81 82 SER A N 1
ATOM 661 C CA . SER A 1 82 ? 8.139 -5.078 -26.220 1.00 86.81 82 SER A CA 1
ATOM 662 C C . SER A 1 82 ? 7.774 -3.872 -25.346 1.00 86.81 82 SER A C 1
ATOM 664 O O . SER A 1 82 ? 7.546 -2.777 -25.870 1.00 86.81 82 SER A O 1
ATOM 666 N N . ASP A 1 83 ? 7.741 -4.039 -24.017 1.00 83.62 83 ASP A N 1
ATOM 667 C CA . ASP A 1 83 ? 7.432 -2.949 -23.097 1.00 83.62 83 ASP A CA 1
ATOM 668 C C . ASP A 1 83 ? 8.542 -1.870 -23.140 1.00 83.62 83 ASP A C 1
ATOM 670 O O . ASP A 1 83 ? 9.724 -2.177 -22.951 1.00 83.62 83 ASP A O 1
ATOM 674 N N . PRO A 1 84 ? 8.206 -0.575 -23.311 1.00 85.31 84 PRO A N 1
ATOM 675 C CA . PRO A 1 84 ? 9.195 0.510 -23.354 1.00 85.31 84 PRO A CA 1
ATOM 676 C C . PRO A 1 84 ? 10.087 0.625 -22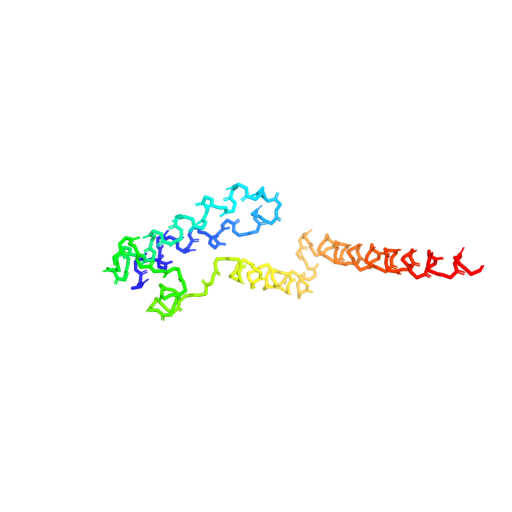.104 1.00 85.31 84 PRO A C 1
ATOM 678 O O . PRO A 1 84 ? 11.140 1.267 -22.130 1.00 85.31 84 PRO A O 1
ATOM 681 N N . GLN A 1 85 ? 9.656 0.059 -20.976 1.00 81.06 85 GLN A N 1
ATOM 682 C CA . GLN A 1 85 ? 10.368 0.052 -19.702 1.00 81.06 85 GLN A CA 1
ATOM 683 C C . GLN A 1 85 ? 11.163 -1.240 -19.472 1.00 81.06 85 GLN A C 1
ATOM 685 O O . GLN A 1 85 ? 11.895 -1.305 -18.481 1.00 81.06 85 GLN A O 1
ATOM 690 N N . HIS A 1 86 ? 11.098 -2.221 -20.381 1.00 82.75 86 HIS A N 1
ATOM 691 C CA . HIS A 1 86 ? 11.782 -3.514 -20.270 1.00 82.75 86 HIS A CA 1
ATOM 692 C C . HIS A 1 86 ? 13.276 -3.360 -19.968 1.00 82.75 86 HIS A C 1
ATOM 694 O O . HIS A 1 86 ? 13.772 -3.815 -18.932 1.00 82.75 86 HIS A O 1
ATOM 700 N N . TYR A 1 87 ? 13.979 -2.590 -20.800 1.00 77.69 87 TYR A N 1
ATOM 701 C CA . TYR A 1 87 ? 15.410 -2.340 -20.628 1.00 77.69 87 TYR A CA 1
ATOM 702 C C . TYR A 1 87 ? 15.738 -1.596 -19.319 1.00 77.69 87 TYR A C 1
ATOM 704 O O . TYR A 1 87 ? 16.726 -1.901 -18.647 1.00 77.69 87 TYR A O 1
ATOM 712 N N . LYS A 1 88 ? 14.893 -0.639 -18.908 1.00 77.00 88 LYS A N 1
ATOM 713 C CA . LYS A 1 88 ? 15.113 0.168 -17.694 1.00 77.00 88 LYS A CA 1
ATOM 714 C C . LYS A 1 88 ? 14.989 -0.666 -16.424 1.00 77.00 88 LYS A C 1
ATOM 716 O O . LYS A 1 88 ? 15.814 -0.535 -15.525 1.00 77.00 88 LYS A O 1
ATOM 721 N N . VAL A 1 89 ? 13.975 -1.524 -16.355 1.00 74.00 89 VAL A N 1
ATOM 722 C CA . VAL A 1 89 ? 13.699 -2.358 -15.180 1.00 74.00 89 VAL A CA 1
ATOM 723 C C . VAL A 1 89 ? 14.777 -3.424 -14.986 1.00 74.00 89 VAL A C 1
ATOM 725 O O . VAL A 1 89 ? 15.230 -3.637 -13.860 1.00 74.00 89 VAL A O 1
ATOM 728 N N . ILE A 1 90 ? 15.246 -4.036 -16.076 1.00 67.81 90 ILE A N 1
ATOM 729 C CA . ILE A 1 90 ? 16.360 -4.993 -16.046 1.00 67.81 90 ILE A CA 1
ATOM 730 C C . ILE A 1 90 ? 17.653 -4.306 -15.591 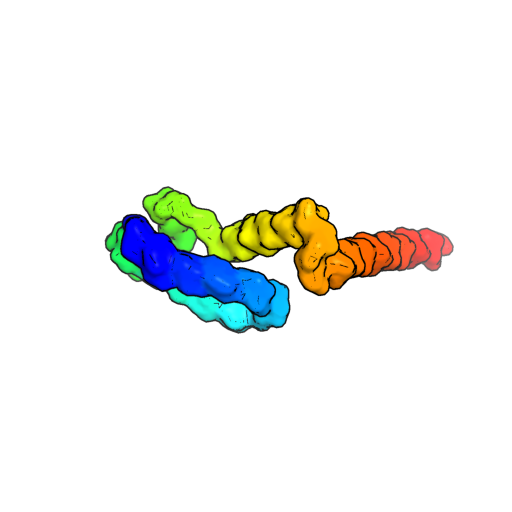1.00 67.81 90 ILE A C 1
ATOM 732 O O . ILE A 1 90 ? 18.344 -4.817 -14.710 1.00 67.81 90 ILE A O 1
ATOM 736 N N . THR A 1 91 ? 17.943 -3.117 -16.128 1.00 64.62 91 THR A N 1
ATOM 737 C CA . THR A 1 91 ? 19.145 -2.346 -15.772 1.00 64.62 91 THR A CA 1
ATOM 738 C C . THR A 1 91 ? 19.131 -1.897 -14.308 1.00 64.62 91 THR A C 1
ATOM 740 O O . THR A 1 91 ? 20.152 -1.993 -13.634 1.00 64.62 91 THR A O 1
ATOM 743 N N . LEU A 1 92 ? 17.983 -1.453 -13.782 1.00 65.94 92 LEU A N 1
ATOM 744 C CA . LEU A 1 92 ? 17.842 -1.050 -12.377 1.00 65.94 92 LEU A CA 1
ATOM 745 C C . LEU A 1 92 ? 18.063 -2.235 -11.423 1.00 65.94 92 LEU A C 1
ATOM 747 O O . LEU A 1 92 ? 18.713 -2.087 -10.392 1.00 65.94 92 LEU A O 1
ATOM 751 N N . PHE A 1 93 ? 17.553 -3.417 -11.779 1.00 59.03 93 PHE A N 1
ATOM 752 C CA . PHE A 1 93 ? 17.739 -4.637 -10.993 1.00 59.03 93 PHE A CA 1
ATOM 753 C C . PHE A 1 93 ? 19.202 -5.099 -11.002 1.00 59.03 93 PHE A C 1
ATOM 755 O O . PHE A 1 93 ? 19.759 -5.366 -9.941 1.00 59.03 93 PHE A O 1
ATOM 762 N N . LEU A 1 94 ? 19.850 -5.108 -12.173 1.00 55.09 94 LEU A N 1
ATOM 763 C CA . LEU A 1 94 ? 21.288 -5.378 -12.289 1.00 55.09 94 LEU A CA 1
ATOM 764 C C . LEU A 1 94 ? 22.112 -4.360 -11.484 1.00 55.09 94 LEU A C 1
ATOM 766 O O . LEU A 1 94 ? 22.993 -4.756 -10.731 1.00 55.09 94 LEU A O 1
ATOM 770 N N . GLY A 1 95 ? 21.789 -3.067 -11.569 1.00 55.66 95 GLY A N 1
ATOM 771 C CA . GLY A 1 95 ? 22.479 -2.004 -10.831 1.00 55.66 95 GLY A CA 1
ATOM 772 C C . GLY A 1 95 ? 22.370 -2.131 -9.308 1.00 55.66 95 GLY A C 1
ATOM 773 O O . GLY A 1 95 ? 23.349 -1.891 -8.608 1.00 55.66 95 GLY A O 1
ATOM 774 N N . LEU A 1 96 ? 21.219 -2.563 -8.781 1.00 57.88 96 LEU A N 1
ATOM 775 C CA . LEU A 1 96 ? 21.048 -2.837 -7.348 1.00 57.88 96 LEU A CA 1
ATOM 776 C C . LEU A 1 96 ? 21.854 -4.063 -6.887 1.00 57.88 96 LEU A C 1
ATOM 778 O O . LEU A 1 96 ? 22.410 -4.032 -5.789 1.00 57.88 96 LEU A O 1
ATOM 782 N N . TYR A 1 97 ? 21.970 -5.101 -7.724 1.00 53.16 97 TYR A N 1
ATOM 783 C CA . TYR A 1 97 ? 22.850 -6.248 -7.461 1.00 53.16 97 TYR A CA 1
ATOM 784 C C . TYR A 1 97 ? 24.329 -5.838 -7.463 1.00 53.16 97 TYR A C 1
ATOM 786 O O . TYR A 1 97 ? 25.028 -6.091 -6.486 1.00 53.16 97 TYR A O 1
ATOM 794 N N . PHE A 1 98 ? 24.790 -5.108 -8.485 1.00 48.88 98 PHE A N 1
ATOM 795 C CA . PHE A 1 98 ? 26.181 -4.644 -8.552 1.00 48.88 98 PHE A CA 1
ATOM 796 C C . PHE A 1 98 ? 26.552 -3.682 -7.407 1.00 48.88 98 PHE A C 1
ATOM 798 O O . PHE A 1 98 ? 27.670 -3.742 -6.899 1.00 48.88 98 PHE A O 1
ATOM 805 N N . GLN A 1 99 ? 25.622 -2.838 -6.942 1.00 48.09 99 GLN A N 1
ATOM 806 C CA . GLN A 1 99 ? 25.849 -1.953 -5.792 1.00 48.09 99 GLN A CA 1
ATOM 807 C C . GLN A 1 99 ? 25.896 -2.727 -4.459 1.00 48.09 99 GLN A C 1
ATOM 809 O O . GLN A 1 99 ? 26.711 -2.413 -3.591 1.00 48.09 99 GLN A O 1
ATOM 814 N N . SER A 1 100 ? 25.042 -3.744 -4.291 1.00 54.66 100 SER A N 1
ATOM 815 C CA . SER A 1 100 ? 25.020 -4.620 -3.108 1.00 54.66 100 SER A CA 1
ATOM 816 C C . SER A 1 100 ? 26.289 -5.477 -3.004 1.00 54.66 100 SER A C 1
ATOM 818 O O . SER A 1 100 ? 26.860 -5.627 -1.919 1.00 54.66 100 SER A O 1
ATOM 820 N N . ASP A 1 101 ? 26.784 -5.986 -4.132 1.00 52.78 101 ASP A N 1
ATOM 821 C CA . ASP A 1 101 ? 28.025 -6.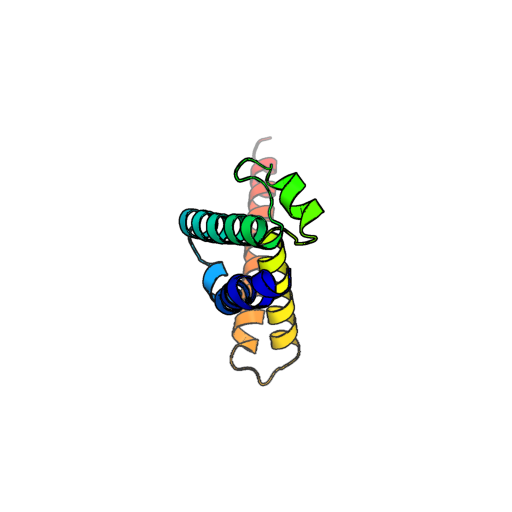765 -4.193 1.00 52.78 101 ASP A CA 1
ATOM 822 C C . ASP A 1 101 ? 29.265 -5.875 -3.968 1.00 52.78 101 ASP A C 1
ATOM 824 O O . ASP A 1 101 ? 30.213 -6.279 -3.295 1.00 52.78 101 ASP A O 1
ATOM 828 N N . TYR A 1 102 ? 29.245 -4.616 -4.420 1.00 51.56 102 TYR A N 1
ATOM 829 C CA . TYR A 1 102 ? 30.316 -3.650 -4.136 1.00 51.56 102 TYR A CA 1
ATOM 830 C C . TYR A 1 102 ? 30.365 -3.221 -2.655 1.00 51.56 102 TYR A C 1
ATOM 832 O O . TYR A 1 102 ? 31.440 -3.103 -2.070 1.00 51.56 102 TYR A O 1
ATOM 840 N N . LEU A 1 103 ? 29.214 -3.013 -2.007 1.00 51.25 103 LEU A N 1
ATOM 841 C CA . LEU A 1 103 ? 29.163 -2.628 -0.588 1.00 51.25 103 LEU A CA 1
ATOM 842 C C . LEU A 1 103 ? 29.507 -3.791 0.361 1.00 51.25 103 LEU A C 1
ATOM 844 O O . LEU A 1 103 ? 30.165 -3.572 1.380 1.00 51.25 103 LEU A O 1
ATOM 848 N N . SER A 1 104 ? 29.121 -5.026 0.026 1.00 56.50 104 SER A N 1
ATOM 849 C CA . SER A 1 104 ? 29.468 -6.221 0.815 1.00 56.50 104 SER A CA 1
ATOM 850 C C . SER A 1 104 ? 30.954 -6.592 0.708 1.00 56.50 104 SER A C 1
ATOM 852 O O . SER A 1 104 ? 31.568 -6.977 1.705 1.00 56.50 104 SER A O 1
ATOM 854 N N . THR A 1 105 ? 31.572 -6.389 -0.460 1.00 56.94 105 THR A N 1
ATOM 855 C CA . THR A 1 105 ? 33.019 -6.593 -0.661 1.00 56.94 105 THR A CA 1
ATOM 856 C C . THR A 1 105 ? 33.879 -5.539 0.045 1.00 56.94 105 THR A C 1
ATOM 858 O O . THR A 1 105 ? 34.925 -5.883 0.592 1.00 56.94 105 THR A O 1
ATOM 861 N N . GLN A 1 106 ? 33.429 -4.282 0.130 1.00 57.88 106 GLN A N 1
ATOM 862 C CA . GLN A 1 106 ? 34.104 -3.230 0.912 1.00 57.88 106 GLN A CA 1
ATOM 863 C C . GLN A 1 106 ? 34.085 -3.523 2.425 1.00 57.88 106 GLN A C 1
ATOM 865 O O . GLN A 1 106 ? 35.086 -3.303 3.108 1.00 57.88 106 GLN A O 1
ATOM 870 N N . HIS A 1 107 ? 32.980 -4.066 2.952 1.00 53.44 107 HIS A N 1
ATOM 871 C CA . HIS A 1 107 ? 32.869 -4.420 4.372 1.00 53.44 107 HIS A CA 1
ATOM 872 C C . HIS A 1 107 ? 33.840 -5.553 4.751 1.00 53.44 107 HIS A C 1
ATOM 874 O O . HIS A 1 107 ? 34.579 -5.420 5.726 1.00 53.44 107 HIS A O 1
ATOM 880 N N . LEU A 1 108 ? 33.930 -6.607 3.926 1.00 58.62 108 LEU A N 1
ATOM 881 C CA . LEU A 1 108 ? 34.884 -7.714 4.105 1.00 58.62 108 LEU A CA 1
ATOM 882 C C . LEU A 1 108 ? 36.354 -7.276 3.950 1.00 58.62 108 LEU A C 1
ATOM 884 O O . LEU A 1 108 ? 37.218 -7.735 4.697 1.00 58.62 108 LEU A O 1
ATOM 888 N N . ALA A 1 109 ? 36.653 -6.352 3.030 1.00 58.22 109 ALA A N 1
ATOM 889 C CA . ALA A 1 109 ? 38.002 -5.803 2.862 1.00 58.22 109 ALA A CA 1
ATOM 890 C C . ALA A 1 109 ? 38.448 -4.933 4.057 1.00 58.22 109 ALA A C 1
ATOM 892 O O . ALA A 1 109 ? 39.632 -4.900 4.390 1.00 58.22 109 ALA A O 1
ATOM 893 N N . SER A 1 110 ? 37.512 -4.259 4.734 1.00 57.72 110 SER A N 1
ATOM 894 C CA . SER A 1 110 ? 37.802 -3.429 5.914 1.00 57.72 110 SER A CA 1
ATOM 895 C C . SER A 1 110 ? 38.074 -4.228 7.199 1.00 57.72 110 SER A C 1
ATOM 897 O O . SER A 1 110 ? 38.733 -3.721 8.109 1.00 57.72 110 SER A O 1
ATOM 899 N N . GLU A 1 111 ? 37.600 -5.476 7.271 1.00 62.25 111 GLU A N 1
ATOM 900 C CA . GLU A 1 111 ? 37.825 -6.386 8.402 1.00 62.25 111 GLU A CA 1
ATOM 901 C C . GLU A 1 111 ? 39.170 -7.125 8.300 1.00 62.25 111 GLU A C 1
ATOM 903 O O . GLU A 1 111 ? 39.814 -7.364 9.318 1.00 62.25 111 GLU A O 1
ATOM 908 N N . LEU A 1 112 ? 39.655 -7.400 7.083 1.00 58.53 112 LEU A N 1
ATOM 909 C CA . LEU A 1 112 ? 40.955 -8.047 6.843 1.00 58.53 112 LEU A CA 1
ATOM 910 C C . LEU A 1 112 ? 42.167 -7.104 6.974 1.00 58.53 112 LEU A C 1
ATOM 912 O O . LEU A 1 112 ? 43.298 -7.574 7.045 1.00 58.53 112 LEU A O 1
ATOM 916 N N . GLY A 1 113 ? 41.950 -5.786 7.021 1.00 56.78 113 GLY A N 1
ATOM 917 C CA . GLY A 1 113 ? 43.005 -4.771 7.170 1.00 56.78 113 GLY A CA 1
ATOM 918 C C . GLY A 1 113 ? 43.263 -4.296 8.607 1.00 56.78 113 GLY A C 1
ATOM 919 O O . GLY A 1 113 ? 43.978 -3.314 8.791 1.00 56.78 113 GLY A O 1
ATOM 920 N N . LYS A 1 114 ? 42.649 -4.930 9.617 1.00 57.88 114 LYS A N 1
ATOM 921 C CA . LYS A 1 114 ? 42.767 -4.560 11.044 1.00 57.88 114 LYS A CA 1
ATOM 922 C C . LYS A 1 114 ? 43.503 -5.595 11.914 1.00 57.88 114 LYS A C 1
ATOM 924 O O . LYS A 1 114 ? 43.375 -5.536 13.135 1.00 57.88 114 LYS A O 1
ATOM 929 N N . SER A 1 115 ? 44.264 -6.512 11.313 1.00 48.53 115 SER A N 1
ATOM 930 C CA . SER A 1 115 ? 45.177 -7.412 12.039 1.00 48.53 115 SER A CA 1
ATOM 931 C C . SER A 1 115 ? 46.625 -6.962 11.936 1.00 48.53 115 SER A C 1
ATOM 933 O O . SER A 1 115 ? 46.991 -6.375 10.897 1.00 48.53 115 SER A O 1
#

Foldseek 3Di:
DVCLCVPLVVVLLVCLVVCPPPDPVVVVVSQVSSLVSLCVVLVNDPPPDPVVSCVSSVHDRSVVVSVVSVVVVLVVLCVDPPDPCVVVSVVVVVVVVVVVVVVVVVVVVVVVPPD

pLDDT: mean 83.24, std 15.29, range [48.09, 96.31]

Organism: Araneus ventricosus (NCBI:txid182803)